Protein AF-A0A5B7TT53-F1 (afdb_monomer_lite)

Foldseek 3Di:
DDDPDPPQPPPPPFPPPPDDPDPDQWDWDADPPPRDIWTDGPVQQVVCLVVLEHPAADPVNVVVVCVVQVCDPVQAHPVGAHWHWYWTADPVQRWIKIWIKHWDPPDVPDIDITGRDIDIDPPDDRDDD

Radius of gyration: 15.08 Å; chains: 1; bounding box: 36×29×44 Å

Sequence (129 aa):
MDNEIIKPSYIKNPDYITGKKDEAEAYNFTCLTFEETLQLNYKRQIENSWTGKGPNLSEEEYLQLRQHYHIGVANKSKEGGFPVFDKIICKTCNAEYFTYIGIDEPLNSMYQIQVQGIMRNASKNVDKL

Structure (mmCIF, N/CA/C/O backbone):
data_AF-A0A5B7TT53-F1
#
_entry.id   AF-A0A5B7TT53-F1
#
loop_
_atom_site.group_PDB
_atom_site.id
_atom_site.type_symbol
_atom_site.label_atom_id
_atom_site.label_alt_id
_atom_site.label_comp_id
_atom_site.label_asym_id
_atom_site.label_entity_id
_atom_site.label_seq_id
_atom_site.pdbx_PDB_ins_code
_atom_site.Cartn_x
_atom_site.Cartn_y
_atom_site.Cartn_z
_atom_site.occupancy
_atom_site.B_iso_or_equiv
_atom_site.auth_seq_id
_atom_site.auth_comp_id
_atom_site.auth_asym_id
_atom_site.auth_atom_id
_atom_site.pdbx_PDB_model_num
ATOM 1 N N . MET A 1 1 ? -6.375 -20.137 21.960 1.00 34.47 1 MET A N 1
ATOM 2 C CA . MET A 1 1 ? -7.454 -19.727 21.042 1.00 34.47 1 MET A CA 1
ATOM 3 C C . MET A 1 1 ? -6.768 -19.250 19.790 1.00 34.47 1 MET A C 1
ATOM 5 O O . MET A 1 1 ? -5.895 -18.396 19.881 1.00 34.47 1 MET A O 1
ATOM 9 N N . ASP A 1 2 ? -7.029 -19.957 18.703 1.00 37.19 2 ASP A N 1
ATOM 10 C CA . ASP A 1 2 ? -6.143 -20.058 17.553 1.00 37.19 2 ASP A CA 1
ATOM 11 C C . ASP A 1 2 ? -6.054 -18.754 16.756 1.00 37.19 2 ASP A C 1
ATOM 13 O O . ASP A 1 2 ? -7.053 -18.190 16.317 1.00 37.19 2 ASP A O 1
ATOM 17 N N . ASN A 1 3 ? -4.817 -18.279 16.599 1.00 38.09 3 ASN A N 1
ATOM 18 C CA . ASN A 1 3 ? -4.448 -17.167 15.736 1.00 38.09 3 ASN A CA 1
ATOM 19 C C . ASN A 1 3 ? -4.628 -17.599 14.282 1.00 38.09 3 ASN A C 1
ATOM 21 O O . ASN A 1 3 ? -3.732 -18.224 13.706 1.00 38.09 3 ASN A O 1
ATOM 25 N N . GLU A 1 4 ? -5.756 -17.260 13.669 1.00 31.53 4 GLU A N 1
ATOM 26 C CA . GLU A 1 4 ? -5.899 -17.445 12.232 1.00 31.53 4 GLU A CA 1
ATOM 27 C C . GLU A 1 4 ? -5.160 -16.313 11.510 1.00 31.53 4 GLU A C 1
ATOM 29 O O . GLU A 1 4 ? -5.690 -15.255 11.174 1.00 31.53 4 GLU A O 1
ATOM 34 N N . ILE A 1 5 ? -3.856 -16.526 11.333 1.00 37.12 5 ILE A N 1
ATOM 35 C CA . ILE A 1 5 ? -3.047 -15.775 10.382 1.00 37.12 5 ILE A CA 1
ATOM 36 C C . ILE A 1 5 ? -3.654 -16.069 9.013 1.00 37.12 5 ILE A C 1
ATOM 38 O O . ILE A 1 5 ? -3.532 -17.195 8.524 1.00 37.12 5 ILE A O 1
ATOM 42 N N . ILE A 1 6 ? -4.282 -15.072 8.382 1.00 39.94 6 ILE A N 1
ATOM 43 C CA . ILE A 1 6 ? -4.580 -15.146 6.950 1.00 39.94 6 ILE A CA 1
ATOM 44 C C . ILE A 1 6 ? -3.220 -15.183 6.258 1.00 39.94 6 ILE A C 1
ATOM 46 O O . ILE A 1 6 ? -2.569 -14.158 6.054 1.00 39.94 6 ILE A O 1
ATOM 50 N N . LYS A 1 7 ? -2.733 -16.400 6.001 1.00 34.78 7 LYS A N 1
ATOM 51 C CA . LYS A 1 7 ? -1.471 -16.614 5.307 1.00 34.78 7 LYS A CA 1
ATOM 52 C C . LYS A 1 7 ? -1.589 -15.951 3.936 1.00 34.78 7 LYS A C 1
ATOM 54 O O . LYS A 1 7 ? -2.638 -16.093 3.302 1.00 34.78 7 LYS A O 1
ATOM 59 N N . PRO A 1 8 ? -0.539 -15.263 3.459 1.00 38.50 8 PRO A N 1
ATOM 60 C CA . PRO A 1 8 ? -0.500 -14.827 2.076 1.00 38.50 8 PRO A CA 1
ATOM 61 C C . PRO A 1 8 ? -0.759 -16.050 1.200 1.00 38.50 8 PRO A C 1
ATOM 63 O O . PRO A 1 8 ? -0.044 -17.054 1.260 1.00 38.50 8 PRO A O 1
ATOM 66 N N . SER A 1 9 ? -1.849 -15.992 0.445 1.00 36.06 9 SER A N 1
ATOM 67 C CA . SER A 1 9 ? -2.141 -16.997 -0.556 1.00 36.06 9 SER A CA 1
ATOM 68 C C . SER A 1 9 ? -1.120 -16.808 -1.671 1.00 36.06 9 SER A C 1
ATOM 70 O O . SER A 1 9 ? -1.338 -16.021 -2.584 1.00 36.06 9 SER A O 1
ATOM 72 N N . TYR A 1 10 ? -0.012 -17.551 -1.613 1.00 40.16 10 TYR A N 1
ATOM 73 C CA . TYR A 1 10 ? 0.943 -17.688 -2.725 1.00 40.16 10 TYR A CA 1
ATOM 74 C C . TYR A 1 10 ? 0.319 -18.383 -3.954 1.00 40.16 10 TYR A C 1
ATOM 76 O O . TYR A 1 10 ? 0.994 -18.630 -4.946 1.00 40.16 10 TYR A O 1
ATOM 84 N N . ILE A 1 11 ? -0.971 -18.728 -3.862 1.00 40.66 11 ILE A N 1
ATOM 85 C CA . ILE A 1 11 ? -1.823 -19.284 -4.912 1.00 40.66 11 ILE A CA 1
ATOM 86 C C . ILE A 1 11 ? -3.061 -18.390 -5.076 1.00 40.66 11 ILE A C 1
ATOM 88 O O . ILE A 1 11 ? -4.163 -18.858 -5.348 1.00 40.66 11 ILE A O 1
ATOM 92 N N . LYS A 1 12 ? -2.945 -17.079 -4.842 1.00 36.69 12 LYS A N 1
ATOM 93 C CA . LYS A 1 12 ? -3.872 -16.175 -5.511 1.00 36.69 12 LYS A CA 1
ATOM 94 C C . LYS A 1 12 ? -3.268 -16.008 -6.895 1.00 36.69 12 LYS A C 1
ATOM 96 O O . LYS A 1 12 ? -2.133 -15.549 -7.003 1.00 36.69 12 LYS A O 1
ATOM 101 N N . ASN A 1 13 ? -3.987 -16.423 -7.940 1.00 33.22 13 ASN A N 1
ATOM 102 C CA . ASN A 1 13 ? -3.695 -15.868 -9.259 1.00 33.22 13 ASN A CA 1
ATOM 103 C C . ASN A 1 13 ? -3.574 -14.357 -9.053 1.00 33.22 13 ASN A C 1
ATOM 105 O O . ASN A 1 13 ? -4.405 -13.822 -8.304 1.00 33.22 13 ASN A O 1
ATOM 109 N N . PRO A 1 14 ? -2.553 -13.694 -9.622 1.00 36.97 14 PRO A N 1
ATOM 110 C CA . PRO A 1 14 ? -2.469 -12.252 -9.526 1.00 36.97 14 PRO A CA 1
ATOM 111 C C . PRO A 1 14 ? -3.856 -11.728 -9.867 1.00 36.97 14 PRO A C 1
ATOM 113 O O . PRO A 1 14 ? -4.436 -12.154 -10.874 1.00 36.97 14 PRO A O 1
ATOM 116 N N . ASP A 1 15 ? -4.422 -10.876 -9.014 1.00 32.34 15 ASP A N 1
ATOM 117 C CA . ASP A 1 15 ? -5.525 -10.044 -9.465 1.00 32.34 15 ASP A CA 1
ATOM 118 C C . ASP A 1 15 ? -4.876 -9.132 -10.511 1.00 32.34 15 ASP A C 1
ATOM 120 O O . ASP A 1 15 ? -4.395 -8.041 -10.208 1.00 32.34 15 ASP A O 1
ATOM 124 N N . TYR A 1 16 ? -4.733 -9.651 -11.735 1.00 34.41 16 TYR A N 1
ATOM 125 C CA . TYR A 1 16 ? -4.332 -8.908 -12.906 1.00 34.41 16 TYR A CA 1
ATOM 126 C C . TYR A 1 16 ? -5.473 -7.936 -13.146 1.00 34.41 16 TYR A C 1
ATOM 128 O O . TYR A 1 16 ? -6.357 -8.168 -13.965 1.00 34.41 16 TYR A O 1
ATOM 136 N N . ILE A 1 17 ? -5.464 -6.823 -12.425 1.00 39.03 17 ILE A N 1
ATOM 137 C CA . ILE A 1 17 ? -6.142 -5.635 -12.895 1.00 39.03 17 ILE A CA 1
ATOM 138 C C . ILE A 1 17 ? -5.223 -5.070 -13.979 1.00 39.03 17 ILE A C 1
ATOM 140 O O . ILE A 1 17 ? -4.503 -4.096 -13.784 1.00 39.03 17 ILE A O 1
ATOM 144 N N . THR A 1 18 ? -5.226 -5.707 -15.152 1.00 37.38 18 THR A N 1
ATOM 145 C CA . THR A 1 18 ? -4.846 -5.054 -16.406 1.00 37.38 18 THR A CA 1
ATOM 146 C C . THR A 1 18 ? -5.995 -4.132 -16.800 1.00 37.38 18 THR A C 1
ATOM 148 O O . THR A 1 18 ? -6.732 -4.359 -17.754 1.00 37.38 18 THR A O 1
ATOM 151 N N . GLY A 1 19 ? -6.186 -3.083 -16.005 1.00 37.34 19 GLY A N 1
ATOM 152 C CA . GLY A 1 19 ? -7.069 -1.987 -16.351 1.00 37.34 19 GLY A CA 1
ATOM 153 C C . GLY A 1 19 ? -6.337 -1.027 -17.278 1.00 37.34 19 GLY A C 1
ATOM 154 O O . GLY A 1 19 ? -5.210 -0.616 -16.996 1.00 37.34 19 GLY A O 1
ATOM 155 N N . LYS A 1 20 ? -6.995 -0.602 -18.359 1.00 40.94 20 LYS A N 1
ATOM 156 C CA . LYS A 1 20 ? -6.748 0.757 -18.851 1.00 40.94 20 LYS A CA 1
ATOM 157 C C . LYS A 1 20 ? -7.044 1.712 -17.692 1.00 40.94 20 LYS A C 1
ATOM 159 O O . LYS A 1 20 ? -7.978 1.485 -16.929 1.00 40.94 20 LYS A O 1
ATOM 164 N N . LYS A 1 21 ? -6.223 2.744 -17.558 1.00 45.34 21 LYS A N 1
ATOM 165 C CA . LYS A 1 21 ? -6.151 3.691 -16.437 1.00 45.34 21 LYS A CA 1
ATOM 166 C C . LYS A 1 21 ? -7.421 4.506 -16.128 1.00 45.34 21 LYS A C 1
ATOM 168 O O . LYS A 1 21 ? -7.313 5.453 -15.362 1.00 45.34 21 LYS A O 1
ATOM 173 N N . ASP A 1 22 ? -8.593 4.195 -16.668 1.00 50.72 22 ASP A N 1
ATOM 174 C CA . ASP A 1 22 ? -9.623 5.231 -16.784 1.00 50.72 22 ASP A CA 1
ATOM 175 C C . ASP A 1 22 ? -10.682 5.253 -15.667 1.00 50.72 22 ASP A C 1
ATOM 177 O O . ASP A 1 22 ? -11.414 6.233 -15.597 1.00 50.72 22 ASP A O 1
ATOM 181 N N . GLU A 1 23 ? -10.768 4.267 -14.756 1.00 56.16 23 GLU A N 1
ATOM 182 C CA . GLU A 1 23 ? -11.897 4.241 -13.791 1.00 56.16 23 GLU A CA 1
ATOM 183 C C . GLU A 1 23 ? -11.552 4.016 -12.304 1.00 56.16 23 GLU A C 1
ATOM 185 O O . GLU A 1 23 ? -12.306 4.466 -11.443 1.00 56.16 23 GLU A O 1
ATOM 190 N N . ALA A 1 24 ? -10.432 3.370 -11.950 1.00 67.25 24 ALA A N 1
ATOM 191 C CA . ALA A 1 24 ? -10.116 3.050 -10.549 1.00 67.25 24 ALA A CA 1
ATOM 192 C C . ALA A 1 24 ? -8.895 3.825 -10.024 1.00 67.25 24 ALA A C 1
ATOM 194 O O . ALA A 1 24 ? -7.760 3.549 -10.405 1.00 67.25 24 ALA A O 1
ATOM 195 N N . GLU A 1 25 ? -9.122 4.759 -9.095 1.00 82.94 25 GLU A N 1
ATOM 196 C CA . GLU A 1 25 ? -8.067 5.578 -8.465 1.00 82.94 25 GLU A CA 1
ATOM 197 C C . GLU A 1 25 ? -7.480 4.958 -7.181 1.00 82.94 25 GLU A C 1
ATOM 199 O O . GLU A 1 25 ? -6.464 5.426 -6.652 1.00 82.94 25 GLU A O 1
ATOM 204 N N . ALA A 1 26 ? -8.121 3.912 -6.655 1.00 88.62 26 ALA A N 1
ATOM 205 C CA . ALA A 1 26 ? -7.746 3.280 -5.400 1.00 88.62 26 ALA A CA 1
ATOM 206 C C . ALA A 1 26 ? -8.124 1.795 -5.347 1.00 88.62 26 ALA A C 1
ATOM 208 O O . ALA A 1 26 ? -9.052 1.343 -6.018 1.00 88.62 26 ALA A O 1
ATOM 209 N N . TYR A 1 27 ? -7.430 1.062 -4.479 1.00 88.62 27 TYR A N 1
ATOM 210 C CA . TYR A 1 27 ? -7.845 -0.255 -4.012 1.00 88.62 27 TYR A CA 1
ATOM 211 C C . TYR A 1 27 ? -8.633 -0.106 -2.709 1.00 88.62 27 TYR A C 1
ATOM 213 O O . TYR A 1 27 ? -8.144 0.501 -1.754 1.00 88.62 27 TYR A O 1
ATOM 221 N N . ASN A 1 28 ? -9.838 -0.671 -2.663 1.00 90.75 28 ASN A N 1
ATOM 222 C CA . ASN A 1 28 ? -10.699 -0.638 -1.486 1.00 90.75 28 ASN A CA 1
ATOM 223 C C . ASN A 1 28 ? -10.621 -1.974 -0.739 1.00 90.75 28 ASN A C 1
ATOM 225 O O . ASN A 1 28 ? -10.687 -3.036 -1.355 1.00 90.75 28 ASN A O 1
ATOM 229 N N . PHE A 1 29 ? -10.527 -1.930 0.587 1.00 89.06 29 PHE A N 1
ATOM 230 C CA . PHE A 1 29 ? -10.603 -3.115 1.439 1.00 89.06 29 PHE A CA 1
ATOM 231 C C . PHE A 1 29 ? -11.348 -2.810 2.731 1.00 89.06 29 PHE A C 1
ATOM 233 O O . PHE A 1 29 ? -11.368 -1.678 3.203 1.00 89.06 29 PHE A O 1
ATOM 240 N N . THR A 1 30 ? -11.961 -3.828 3.315 1.00 90.50 30 THR A N 1
ATOM 241 C CA . THR A 1 30 ? -12.812 -3.657 4.491 1.00 90.50 30 THR A CA 1
ATOM 242 C C . THR A 1 30 ? -12.002 -3.751 5.779 1.00 90.50 30 THR A C 1
ATOM 244 O O . THR A 1 30 ? -11.202 -4.670 5.975 1.00 90.50 30 THR A O 1
ATOM 247 N N . CYS A 1 31 ? -12.233 -2.814 6.694 1.00 89.31 31 CYS A N 1
ATOM 248 C CA . CYS A 1 31 ? -11.764 -2.911 8.063 1.00 89.31 31 CYS A CA 1
ATOM 249 C C . CYS A 1 31 ? -12.421 -4.115 8.748 1.00 89.31 31 CYS A C 1
ATOM 251 O O . CYS A 1 31 ? -13.635 -4.174 8.908 1.00 89.31 31 CYS A O 1
ATOM 253 N N . LEU A 1 32 ? -11.598 -5.042 9.231 1.00 87.75 32 LEU A N 1
ATOM 254 C CA . LEU A 1 32 ? -12.045 -6.264 9.907 1.00 87.75 32 LEU A CA 1
ATOM 255 C C . LEU A 1 32 ? -12.780 -6.032 11.243 1.00 87.75 32 LEU A C 1
ATOM 257 O O . LEU A 1 32 ? -13.326 -6.980 11.793 1.00 87.75 32 LEU A O 1
ATOM 261 N N . THR A 1 33 ? -12.752 -4.818 11.804 1.00 85.06 33 THR A N 1
ATOM 262 C CA . THR A 1 33 ? -13.366 -4.525 13.114 1.00 85.06 33 THR A CA 1
ATOM 263 C C . THR A 1 33 ? -14.742 -3.867 12.990 1.00 85.06 33 THR A C 1
ATOM 265 O O . THR A 1 33 ? -15.639 -4.215 13.746 1.00 85.06 33 THR A O 1
ATOM 268 N N . PHE A 1 34 ? -14.896 -2.896 12.083 1.00 83.00 34 PHE A N 1
ATOM 269 C CA . PHE A 1 34 ? -16.097 -2.046 11.974 1.00 83.00 34 PHE A CA 1
ATOM 270 C C . PHE A 1 34 ? -16.701 -2.019 10.566 1.00 83.00 34 PHE A C 1
ATOM 272 O O . PHE A 1 34 ? -17.573 -1.203 10.292 1.00 83.00 34 PHE A O 1
ATOM 279 N N . GLU A 1 35 ? -16.206 -2.865 9.662 1.00 86.31 35 GLU A N 1
ATOM 280 C CA . GLU A 1 35 ? -16.673 -2.968 8.275 1.00 86.31 35 GLU A CA 1
ATOM 281 C C . GLU A 1 35 ? -16.552 -1.665 7.450 1.00 86.31 35 GLU A C 1
ATOM 283 O O . GLU A 1 35 ? -17.028 -1.586 6.319 1.00 86.31 35 GLU A O 1
ATOM 288 N N . GLU A 1 36 ? -15.841 -0.652 7.965 1.00 89.88 36 GLU A N 1
ATOM 289 C CA . GLU A 1 36 ? -15.499 0.570 7.229 1.00 89.88 36 GLU A CA 1
ATOM 290 C C . GLU A 1 36 ? -14.671 0.220 5.983 1.00 89.88 36 GLU A C 1
ATOM 292 O O . GLU A 1 36 ? -13.722 -0.564 6.052 1.00 89.88 36 GLU A O 1
ATOM 297 N N . THR A 1 37 ? -14.993 0.827 4.840 1.00 92.25 37 THR A N 1
ATOM 298 C CA . THR A 1 37 ? -14.169 0.702 3.632 1.00 92.25 37 THR A CA 1
ATOM 299 C C . THR A 1 37 ? -12.944 1.608 3.735 1.00 92.25 37 THR A C 1
ATOM 301 O O . THR A 1 37 ? -13.058 2.830 3.802 1.00 92.25 37 THR A O 1
ATOM 304 N N . LEU A 1 38 ? -11.762 1.003 3.716 1.00 91.94 38 LEU A N 1
ATOM 305 C CA . LEU A 1 38 ? -10.463 1.663 3.693 1.00 91.94 38 LEU A CA 1
ATOM 306 C C . LEU A 1 38 ? -9.926 1.721 2.263 1.00 91.94 38 LEU A C 1
ATOM 308 O O . LEU A 1 38 ? -10.177 0.822 1.461 1.00 91.94 38 LEU A O 1
ATOM 312 N N . GLN A 1 39 ? -9.165 2.773 1.955 1.00 91.75 39 GLN A N 1
ATOM 313 C CA . GLN A 1 39 ? -8.680 3.038 0.600 1.00 91.75 39 GLN A CA 1
ATOM 314 C C . GLN A 1 39 ? -7.158 3.138 0.537 1.00 91.75 39 GLN A C 1
ATOM 316 O O . GLN A 1 39 ? -6.535 3.885 1.293 1.00 91.75 39 GLN A O 1
ATOM 321 N N . LEU A 1 40 ? -6.573 2.445 -0.435 1.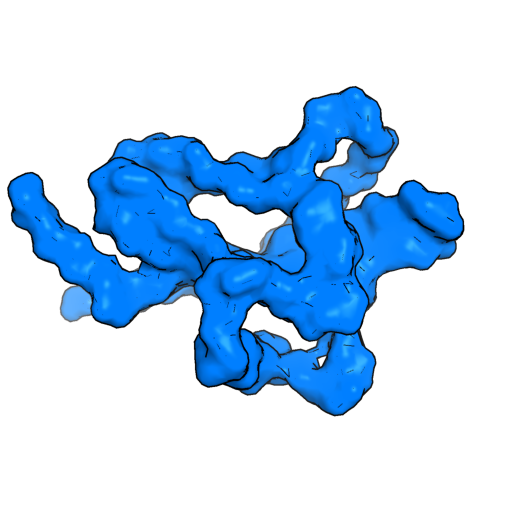00 89.69 40 LEU A N 1
ATOM 322 C CA . LEU A 1 40 ? -5.182 2.572 -0.850 1.00 89.69 40 LEU A CA 1
ATOM 323 C C . LEU A 1 40 ? -5.150 3.322 -2.187 1.00 89.69 40 LEU A C 1
ATOM 325 O O . LEU A 1 40 ? -5.483 2.769 -3.230 1.00 89.69 40 LEU A O 1
ATOM 329 N N . ASN A 1 41 ? -4.784 4.604 -2.147 1.00 90.69 41 ASN A N 1
ATOM 330 C CA . ASN A 1 41 ? -4.771 5.478 -3.323 1.00 90.69 41 ASN A CA 1
ATOM 331 C C . ASN A 1 41 ? -3.560 5.195 -4.226 1.00 90.69 41 ASN A C 1
ATOM 333 O O . ASN A 1 41 ? -2.420 5.379 -3.802 1.00 90.69 41 ASN A O 1
ATOM 337 N N . TYR A 1 42 ? -3.801 4.812 -5.479 1.00 87.75 42 TYR A N 1
ATOM 338 C CA . TYR A 1 42 ? -2.751 4.391 -6.408 1.00 87.75 42 TYR A CA 1
ATOM 339 C C . TYR A 1 42 ? -1.753 5.496 -6.750 1.00 87.75 42 TYR A C 1
ATOM 341 O O . TYR A 1 42 ? -0.555 5.234 -6.829 1.00 87.75 42 TYR A O 1
ATOM 349 N N . LYS A 1 43 ? -2.215 6.740 -6.904 1.00 87.12 43 LYS A N 1
ATOM 350 C CA . LYS A 1 43 ? -1.340 7.875 -7.217 1.00 87.12 43 LYS A CA 1
ATOM 351 C C . LYS A 1 43 ? -0.330 8.123 -6.098 1.00 87.12 43 LYS A C 1
ATOM 353 O O . LYS A 1 43 ? 0.865 8.179 -6.367 1.00 87.12 43 LYS A O 1
ATOM 358 N N . ARG A 1 44 ? -0.795 8.171 -4.845 1.00 89.50 44 ARG A N 1
ATOM 359 C CA . ARG A 1 44 ? 0.073 8.298 -3.660 1.00 89.50 44 ARG A CA 1
ATOM 360 C C . ARG A 1 44 ? 1.109 7.178 -3.610 1.00 89.50 44 ARG A C 1
ATOM 362 O O . ARG A 1 44 ? 2.259 7.407 -3.260 1.00 89.50 44 ARG A O 1
ATOM 369 N N . GLN A 1 45 ? 0.704 5.962 -3.948 1.00 89.88 45 GLN A N 1
ATOM 370 C CA . GLN A 1 45 ? 1.605 4.820 -3.960 1.00 89.88 45 GLN A CA 1
ATOM 371 C C . GLN A 1 45 ? 2.682 4.918 -5.049 1.00 89.88 45 GLN A C 1
ATOM 373 O O . GLN A 1 45 ? 3.850 4.673 -4.761 1.00 89.88 45 GLN A O 1
ATOM 378 N N . ILE A 1 46 ? 2.317 5.344 -6.263 1.00 88.31 46 ILE A N 1
ATOM 379 C CA . ILE A 1 46 ? 3.273 5.629 -7.346 1.00 88.31 46 ILE A CA 1
ATOM 380 C C . ILE A 1 46 ? 4.261 6.718 -6.914 1.00 88.31 46 ILE A C 1
ATOM 382 O O . ILE A 1 46 ? 5.466 6.560 -7.093 1.00 88.31 46 ILE A O 1
ATOM 386 N N . GLU A 1 47 ? 3.782 7.797 -6.297 1.00 88.81 47 GLU A N 1
ATOM 387 C CA . GLU A 1 47 ? 4.633 8.885 -5.795 1.00 88.81 47 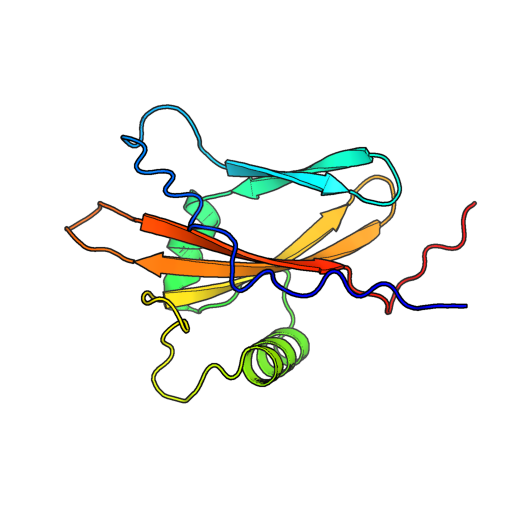GLU A CA 1
ATOM 388 C C . GLU A 1 47 ? 5.606 8.401 -4.704 1.00 88.81 47 GLU A C 1
ATOM 390 O O . GLU A 1 47 ? 6.769 8.800 -4.690 1.00 88.81 47 GLU A O 1
ATOM 395 N N . ASN A 1 48 ? 5.170 7.476 -3.844 1.00 90.25 48 ASN A N 1
ATOM 396 C CA . ASN A 1 48 ? 6.003 6.872 -2.800 1.00 90.25 48 ASN A CA 1
ATOM 397 C C . ASN A 1 48 ? 6.926 5.751 -3.315 1.00 90.25 48 ASN A C 1
ATOM 399 O O . ASN A 1 48 ? 7.739 5.237 -2.545 1.00 90.25 48 ASN A O 1
ATOM 403 N N . SER A 1 49 ? 6.846 5.367 -4.594 1.00 87.50 49 SER A N 1
ATOM 404 C CA . SER A 1 49 ? 7.680 4.296 -5.165 1.00 87.50 49 SER A CA 1
ATOM 405 C C . SER A 1 49 ? 9.176 4.597 -5.100 1.00 87.50 49 SER A C 1
ATOM 407 O O . SER A 1 49 ? 9.983 3.695 -4.886 1.00 87.50 49 SER A O 1
ATOM 409 N N . TRP A 1 50 ? 9.536 5.879 -5.171 1.00 83.81 50 TRP A N 1
ATOM 410 C CA . TRP A 1 50 ? 10.911 6.361 -5.071 1.00 83.81 50 TRP A CA 1
ATOM 411 C C . TRP A 1 50 ? 11.544 6.130 -3.698 1.00 83.81 50 TRP A C 1
ATOM 413 O O . TRP A 1 50 ? 12.747 5.894 -3.603 1.00 83.81 50 TRP A O 1
ATOM 423 N N . THR A 1 51 ? 10.751 6.212 -2.629 1.00 88.56 51 THR A N 1
ATOM 424 C CA . THR A 1 51 ? 11.222 6.034 -1.245 1.00 88.56 51 THR A CA 1
ATOM 425 C C . THR A 1 51 ? 10.925 4.635 -0.710 1.00 88.56 51 THR A C 1
ATOM 427 O O . THR A 1 51 ? 11.531 4.207 0.273 1.00 88.56 51 THR A O 1
ATOM 430 N N . GLY A 1 52 ? 9.974 3.932 -1.331 1.00 90.06 52 GLY A N 1
ATOM 431 C CA . GLY A 1 52 ? 9.420 2.668 -0.856 1.00 90.06 52 GLY A CA 1
ATOM 432 C C . GLY A 1 52 ? 8.553 2.807 0.399 1.00 90.06 52 GLY A C 1
ATOM 433 O O . GLY A 1 52 ? 8.136 1.797 0.966 1.00 90.06 52 GLY A O 1
ATOM 434 N N . LYS A 1 53 ? 8.281 4.036 0.860 1.00 93.62 53 LYS A N 1
ATOM 435 C CA . LYS A 1 53 ? 7.680 4.304 2.171 1.00 93.62 53 LYS A CA 1
ATOM 436 C C . LYS A 1 53 ? 6.625 5.404 2.106 1.00 93.62 53 LYS A C 1
ATOM 438 O O . LYS A 1 53 ? 6.916 6.531 1.709 1.00 93.62 53 LYS A O 1
ATOM 443 N N . GLY A 1 54 ? 5.422 5.092 2.577 1.00 92.81 54 GLY A N 1
ATOM 444 C CA . GLY A 1 54 ? 4.343 6.049 2.776 1.00 92.81 54 GLY A CA 1
ATOM 445 C C . GLY A 1 54 ? 4.538 6.942 4.010 1.00 92.81 54 GLY A C 1
ATOM 446 O O . GLY A 1 54 ? 5.222 6.564 4.961 1.00 92.81 54 GLY A O 1
ATOM 447 N N . PRO A 1 55 ? 3.907 8.128 4.041 1.00 89.75 55 PRO A N 1
ATOM 448 C CA . PRO A 1 55 ? 4.160 9.162 5.052 1.00 89.75 55 PRO A CA 1
ATOM 449 C C . PRO A 1 55 ? 3.746 8.775 6.476 1.00 89.75 55 PRO A C 1
ATOM 451 O O . PRO A 1 55 ? 4.245 9.349 7.438 1.00 89.75 55 PRO A O 1
ATOM 454 N N . ASN A 1 56 ? 2.834 7.812 6.626 1.00 89.62 56 ASN A N 1
ATOM 455 C CA . ASN A 1 56 ? 2.347 7.380 7.936 1.00 89.62 56 ASN A CA 1
ATOM 456 C C . ASN A 1 56 ? 3.231 6.300 8.573 1.00 89.62 56 ASN A C 1
ATOM 458 O O . ASN A 1 56 ? 2.980 5.910 9.713 1.00 89.62 56 ASN A O 1
ATOM 462 N N . LEU A 1 57 ? 4.215 5.777 7.840 1.00 92.56 57 LEU A N 1
ATOM 463 C CA . LEU A 1 57 ? 5.061 4.684 8.294 1.00 92.56 57 LEU A CA 1
ATOM 464 C C . LEU A 1 57 ? 6.315 5.239 8.978 1.00 92.56 57 LEU A C 1
ATOM 466 O O . LEU A 1 57 ? 7.056 6.038 8.394 1.00 92.56 57 LEU A O 1
ATOM 470 N N . SER A 1 58 ? 6.567 4.812 10.216 1.00 92.31 58 SER A N 1
ATOM 471 C CA . SER A 1 58 ? 7.816 5.141 10.900 1.00 92.31 58 SER A CA 1
ATOM 472 C C . SER A 1 58 ? 8.995 4.426 10.229 1.00 92.31 58 SER A C 1
ATOM 474 O O . SER A 1 58 ? 8.822 3.454 9.492 1.00 92.31 58 SER A O 1
ATOM 476 N N . GLU A 1 59 ? 10.218 4.910 10.459 1.00 91.38 59 GLU A N 1
ATOM 477 C CA . GLU A 1 59 ? 11.411 4.235 9.927 1.00 91.38 59 GLU A CA 1
ATOM 478 C C . GLU A 1 59 ? 11.580 2.831 10.520 1.00 91.38 59 GLU A C 1
ATOM 480 O O . GLU A 1 59 ? 11.928 1.892 9.813 1.00 91.38 59 GLU A O 1
ATOM 485 N N . GLU A 1 60 ? 11.261 2.666 11.802 1.00 91.31 60 GLU A N 1
ATOM 486 C CA . GLU A 1 60 ? 11.313 1.367 12.468 1.00 91.31 60 GLU A CA 1
ATOM 487 C C . GLU A 1 60 ? 10.303 0.378 11.865 1.00 91.31 60 GLU A C 1
ATOM 489 O O . GLU A 1 60 ? 10.680 -0.736 11.503 1.00 91.31 60 GLU A O 1
ATOM 494 N N . GLU A 1 61 ? 9.043 0.794 11.684 1.00 91.94 61 GLU A N 1
ATOM 495 C CA . GLU A 1 61 ? 8.001 -0.030 11.053 1.00 91.94 61 GLU A CA 1
ATOM 496 C C . GLU A 1 61 ? 8.400 -0.418 9.622 1.00 91.94 61 GLU A C 1
ATOM 498 O O . GLU A 1 61 ? 8.233 -1.565 9.206 1.00 91.94 61 GLU A O 1
ATOM 503 N N . TYR A 1 62 ? 8.973 0.524 8.869 1.00 92.12 62 TYR A N 1
ATOM 504 C CA . TYR A 1 62 ? 9.466 0.282 7.517 1.00 92.12 62 TYR A CA 1
ATOM 505 C C . TYR A 1 62 ? 10.571 -0.780 7.482 1.00 92.12 62 TYR A C 1
ATOM 507 O O . TYR A 1 62 ? 10.493 -1.725 6.692 1.00 92.12 62 TYR A O 1
ATOM 515 N N . LEU A 1 63 ? 11.574 -0.676 8.358 1.00 90.25 63 LEU A N 1
ATOM 516 C CA . LEU A 1 63 ? 12.660 -1.655 8.448 1.00 90.25 63 LEU A CA 1
ATOM 517 C C . LEU A 1 63 ? 12.146 -3.044 8.854 1.00 90.25 63 LEU A C 1
ATOM 519 O O . LEU A 1 63 ? 12.548 -4.044 8.253 1.00 90.25 63 LEU A O 1
ATOM 523 N N . GLN A 1 64 ? 11.211 -3.112 9.806 1.00 89.69 64 GLN A N 1
ATOM 524 C CA . GLN A 1 64 ? 10.568 -4.364 10.218 1.00 89.69 64 GLN A CA 1
ATOM 525 C C . GLN A 1 64 ? 9.799 -5.018 9.061 1.00 89.69 64 GLN A C 1
ATOM 527 O O . GLN A 1 64 ? 9.936 -6.221 8.827 1.00 89.69 64 GLN A O 1
ATOM 532 N N . LEU A 1 65 ? 9.030 -4.241 8.291 1.00 89.62 65 LEU A N 1
ATOM 533 C CA . LEU A 1 65 ? 8.289 -4.744 7.130 1.00 89.62 65 LEU A CA 1
ATOM 534 C C . LEU A 1 65 ? 9.226 -5.222 6.020 1.00 89.62 65 LEU A C 1
ATOM 536 O O . LEU A 1 65 ? 9.018 -6.299 5.460 1.00 89.62 65 LEU A O 1
ATOM 540 N N . ARG A 1 66 ? 10.302 -4.481 5.738 1.00 88.38 66 ARG A N 1
ATOM 541 C CA . ARG A 1 66 ? 11.329 -4.916 4.784 1.00 88.38 66 ARG A CA 1
ATOM 542 C C . ARG A 1 66 ? 11.940 -6.255 5.174 1.00 88.38 66 ARG A C 1
ATOM 544 O O . ARG A 1 66 ? 12.099 -7.118 4.311 1.00 88.38 66 ARG A O 1
ATOM 551 N N . GLN A 1 67 ? 12.256 -6.437 6.454 1.00 87.38 67 GLN A N 1
ATOM 552 C CA . GLN A 1 67 ? 12.769 -7.703 6.965 1.00 87.38 67 GLN A CA 1
ATOM 553 C C . GLN A 1 67 ? 11.720 -8.817 6.843 1.00 87.38 67 GLN A C 1
ATOM 555 O O . GLN A 1 67 ? 12.033 -9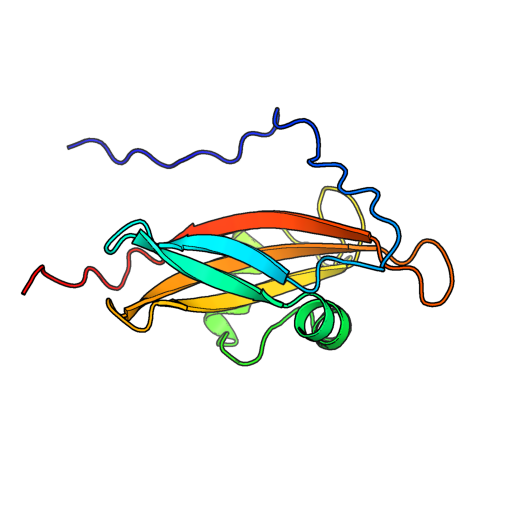.886 6.323 1.00 87.38 67 GLN A O 1
ATOM 560 N N . HIS A 1 68 ? 10.471 -8.555 7.241 1.00 86.75 68 HIS A N 1
ATOM 561 C CA . HIS A 1 68 ? 9.363 -9.512 7.164 1.00 86.75 68 HIS A CA 1
ATOM 562 C C . HIS A 1 68 ? 9.141 -10.034 5.735 1.00 86.75 68 HIS A C 1
ATOM 564 O O . HIS A 1 68 ? 9.082 -11.242 5.494 1.00 86.75 68 HIS A O 1
ATOM 570 N N . TYR A 1 69 ? 9.094 -9.130 4.757 1.00 83.75 69 TYR A N 1
ATOM 571 C CA . TYR A 1 69 ? 8.909 -9.484 3.348 1.00 83.75 69 TYR A CA 1
ATOM 572 C C . TYR A 1 69 ? 10.203 -9.913 2.643 1.00 83.75 69 TYR A C 1
ATOM 574 O O . TYR A 1 69 ? 10.161 -10.287 1.470 1.00 83.75 69 TYR A O 1
ATOM 582 N N . HIS A 1 70 ? 11.330 -9.954 3.362 1.00 83.31 70 HIS A N 1
ATOM 583 C CA . HIS A 1 70 ? 12.649 -10.315 2.840 1.00 83.31 70 HIS A CA 1
ATOM 584 C C . HIS A 1 70 ? 13.075 -9.435 1.648 1.00 83.31 70 HIS A C 1
ATOM 586 O O . HIS A 1 70 ? 13.659 -9.916 0.675 1.00 83.31 70 HIS A O 1
ATOM 592 N N . ILE A 1 71 ? 12.778 -8.132 1.714 1.00 81.12 71 ILE A N 1
ATOM 593 C CA . ILE A 1 71 ? 13.160 -7.155 0.689 1.00 81.12 71 ILE A CA 1
ATOM 594 C C . ILE A 1 71 ? 14.642 -6.815 0.846 1.00 81.12 71 ILE A C 1
ATOM 596 O O . ILE A 1 71 ? 15.030 -5.939 1.627 1.00 81.12 71 ILE A O 1
ATOM 600 N N . GLY A 1 72 ? 15.472 -7.538 0.093 1.00 67.75 72 GLY A N 1
ATOM 601 C CA . GLY A 1 72 ? 16.925 -7.386 0.087 1.00 67.75 72 GLY A CA 1
ATOM 602 C C . GLY A 1 72 ? 17.425 -6.056 -0.491 1.00 67.75 72 GLY A C 1
ATOM 603 O O . GLY A 1 72 ? 16.657 -5.169 -0.863 1.00 67.75 72 GLY A O 1
ATOM 604 N N . VAL A 1 73 ? 18.751 -5.939 -0.598 1.00 59.19 73 VAL A N 1
ATOM 605 C CA . VAL A 1 73 ? 19.474 -4.725 -1.039 1.00 59.19 73 VAL A CA 1
ATOM 606 C C . VAL A 1 73 ? 19.079 -4.276 -2.452 1.00 59.19 73 VAL A C 1
ATOM 608 O O . VAL A 1 73 ? 19.122 -3.092 -2.762 1.00 59.19 73 VAL A O 1
ATOM 611 N N . ALA A 1 74 ? 18.632 -5.210 -3.296 1.00 61.31 74 ALA A N 1
ATOM 612 C CA . ALA A 1 74 ? 18.178 -4.915 -4.651 1.00 61.31 74 ALA A CA 1
ATOM 613 C C . ALA A 1 74 ? 16.855 -4.123 -4.711 1.00 61.31 74 ALA A C 1
ATOM 615 O O . ALA A 1 74 ? 16.463 -3.731 -5.806 1.00 61.31 74 ALA A O 1
ATOM 616 N N . ASN A 1 75 ? 16.165 -3.904 -3.577 1.00 61.50 75 ASN A N 1
ATOM 617 C CA . ASN A 1 75 ? 14.899 -3.162 -3.482 1.00 61.50 75 ASN A CA 1
ATOM 618 C C . ASN A 1 75 ? 13.855 -3.593 -4.528 1.00 61.50 75 ASN A C 1
ATOM 620 O O . ASN A 1 75 ? 13.090 -2.766 -5.010 1.00 61.50 75 ASN A O 1
ATOM 624 N N . LYS A 1 76 ? 13.821 -4.876 -4.900 1.00 60.66 76 LYS A N 1
ATOM 625 C CA . LYS A 1 76 ? 12.787 -5.421 -5.784 1.00 60.66 76 LYS A CA 1
ATOM 626 C C . LYS A 1 76 ? 11.811 -6.263 -4.982 1.00 60.66 76 LYS A C 1
ATOM 628 O O . LYS A 1 76 ? 12.210 -7.005 -4.084 1.00 60.66 76 LYS A O 1
ATOM 633 N N . SER A 1 77 ? 10.534 -6.119 -5.315 1.00 61.22 77 SER A N 1
ATOM 634 C CA . SER A 1 77 ? 9.469 -6.983 -4.816 1.00 61.22 77 SER A CA 1
ATOM 635 C C . SER A 1 77 ? 9.698 -8.433 -5.284 1.00 61.22 77 SER A C 1
ATOM 637 O O . SER A 1 77 ? 10.360 -8.656 -6.304 1.00 61.22 77 SER A O 1
ATOM 639 N N . LYS A 1 78 ? 9.141 -9.423 -4.570 1.00 60.91 78 LYS A N 1
ATOM 640 C CA . LYS A 1 78 ? 9.252 -10.844 -4.964 1.00 60.91 78 LYS A CA 1
ATOM 641 C C . LYS A 1 78 ? 8.620 -11.140 -6.330 1.00 60.91 78 LYS A C 1
ATOM 643 O O . LYS A 1 78 ? 9.039 -12.088 -6.984 1.00 60.91 78 LYS A O 1
ATOM 648 N N . GLU A 1 79 ? 7.664 -10.321 -6.761 1.00 63.53 79 GLU A N 1
ATOM 649 C CA . GLU A 1 79 ? 6.937 -10.474 -8.029 1.00 63.53 79 GLU A CA 1
ATOM 650 C C . GLU A 1 79 ? 7.368 -9.462 -9.107 1.00 63.53 79 GLU A C 1
ATOM 652 O O . GLU A 1 79 ? 6.792 -9.426 -10.189 1.00 63.53 79 GLU A O 1
ATOM 657 N N . GLY A 1 80 ? 8.412 -8.665 -8.847 1.00 62.66 80 GLY A N 1
ATOM 658 C CA . GLY A 1 80 ? 8.845 -7.579 -9.733 1.00 62.66 80 GLY A CA 1
ATOM 659 C C . GLY A 1 80 ? 8.302 -6.206 -9.318 1.00 62.66 80 GLY A C 1
ATOM 660 O O . GLY A 1 80 ? 7.370 -6.089 -8.524 1.00 62.66 80 GLY A O 1
ATOM 661 N N . GLY A 1 81 ? 8.951 -5.143 -9.791 1.00 77.31 81 GLY A N 1
ATOM 662 C CA . GLY A 1 81 ? 8.628 -3.763 -9.421 1.00 77.31 81 GLY A CA 1
ATOM 663 C C . GLY A 1 81 ? 9.223 -3.271 -8.092 1.00 77.31 81 GLY A C 1
ATOM 664 O O . GLY A 1 81 ? 9.855 -4.013 -7.328 1.00 77.31 81 GLY A O 1
ATOM 665 N N . PHE A 1 82 ? 9.027 -1.979 -7.844 1.00 87.00 82 PHE A N 1
ATOM 666 C CA . PHE A 1 82 ? 9.445 -1.240 -6.661 1.00 87.00 82 PHE A CA 1
ATOM 667 C C . PHE A 1 82 ? 8.488 -1.523 -5.492 1.00 87.00 82 PHE A C 1
ATOM 669 O O . PHE A 1 82 ? 7.283 -1.292 -5.619 1.00 87.00 82 PHE A O 1
ATOM 676 N N . PRO A 1 83 ? 8.987 -2.056 -4.363 1.00 90.69 83 PRO A N 1
ATOM 677 C CA . PRO A 1 83 ? 8.183 -2.329 -3.188 1.00 90.69 83 PRO A CA 1
ATOM 678 C C . PRO A 1 83 ? 7.844 -1.019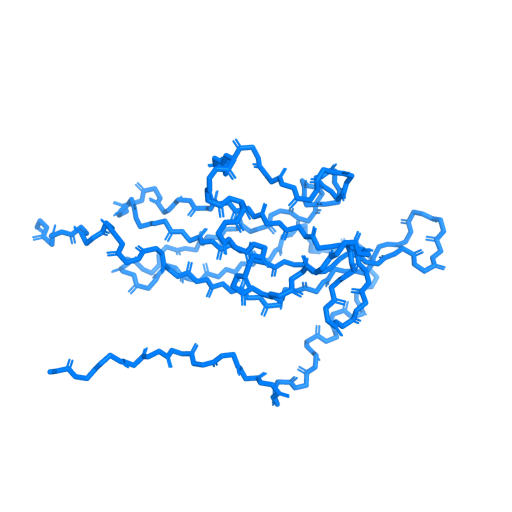 -2.477 1.00 90.69 83 PRO A C 1
ATOM 680 O O . PRO A 1 83 ? 8.737 -0.229 -2.173 1.00 90.69 83 PRO A O 1
ATOM 683 N N . VAL A 1 84 ? 6.569 -0.822 -2.158 1.00 92.31 84 VAL A N 1
ATOM 684 C CA . VAL A 1 84 ? 6.110 0.304 -1.340 1.00 92.31 84 VAL A CA 1
ATOM 685 C C . VAL A 1 84 ? 5.335 -0.222 -0.147 1.00 92.31 84 VAL A C 1
ATOM 687 O O . VAL A 1 84 ? 4.483 -1.104 -0.275 1.00 92.31 84 VAL A O 1
ATOM 690 N N . PHE A 1 85 ? 5.648 0.326 1.022 1.00 93.81 85 PHE A N 1
ATOM 691 C CA . PHE A 1 85 ? 4.936 0.056 2.259 1.00 93.81 85 PHE A CA 1
ATOM 692 C C . PHE A 1 85 ? 4.221 1.310 2.741 1.00 93.81 85 PHE A C 1
ATOM 694 O O . PHE A 1 85 ? 4.803 2.393 2.751 1.00 93.81 85 PHE A O 1
ATOM 701 N N . ASP A 1 86 ? 2.982 1.171 3.198 1.00 93.94 86 ASP A N 1
ATOM 702 C CA . ASP A 1 86 ? 2.215 2.280 3.776 1.00 93.94 86 ASP A CA 1
ATOM 703 C C . ASP A 1 86 ? 1.409 1.813 4.990 1.00 93.94 86 ASP A C 1
ATOM 705 O O . ASP A 1 86 ? 1.118 0.622 5.137 1.00 93.94 86 ASP A O 1
ATOM 709 N N . LYS A 1 87 ? 1.026 2.765 5.844 1.00 94.50 87 LYS A N 1
ATOM 710 C CA . LYS A 1 87 ? 0.160 2.543 7.003 1.00 94.50 87 LYS A CA 1
ATOM 711 C C . LYS A 1 87 ? -1.162 3.284 6.830 1.00 94.50 87 LYS A C 1
ATOM 713 O O . LYS A 1 87 ? -1.203 4.515 6.722 1.00 94.50 87 LYS A O 1
ATOM 718 N N . ILE A 1 88 ? -2.250 2.523 6.848 1.00 92.94 88 ILE A N 1
ATOM 719 C CA . ILE A 1 88 ? -3.625 3.013 6.755 1.00 92.94 88 ILE A CA 1
ATOM 720 C C . ILE A 1 88 ? -4.298 2.802 8.106 1.00 92.94 88 ILE A C 1
ATOM 722 O O . ILE A 1 88 ? -4.214 1.723 8.684 1.00 92.94 88 ILE A O 1
ATOM 726 N N . ILE A 1 89 ? -4.961 3.834 8.616 1.00 92.50 89 ILE A N 1
ATOM 727 C CA . ILE A 1 89 ? -5.634 3.801 9.916 1.00 92.50 89 ILE A CA 1
ATOM 728 C C . ILE A 1 89 ? -7.137 3.896 9.669 1.00 92.50 89 ILE A C 1
ATOM 730 O O . ILE A 1 89 ? -7.596 4.827 9.005 1.00 92.50 89 ILE A O 1
ATOM 734 N N . CYS A 1 90 ? -7.892 2.934 10.195 1.00 90.50 90 CYS A N 1
ATOM 735 C CA . CYS A 1 90 ? -9.348 2.998 10.234 1.00 90.50 90 CYS A CA 1
ATOM 736 C C . CYS A 1 90 ? -9.778 4.142 11.151 1.00 90.50 90 CYS A C 1
ATOM 738 O O . CYS A 1 90 ? -9.379 4.179 12.314 1.00 90.50 90 CYS A O 1
ATOM 740 N N . LYS A 1 91 ? -10.587 5.075 10.647 1.00 90.12 91 LYS A N 1
ATOM 741 C CA . LYS A 1 91 ? -10.969 6.268 11.414 1.00 90.12 91 LYS A CA 1
ATOM 742 C C . LYS A 1 91 ? -11.997 5.943 12.489 1.00 90.12 91 LYS A C 1
ATOM 744 O O . LYS A 1 91 ? -12.031 6.616 13.513 1.00 90.12 91 LYS A O 1
ATOM 749 N N . THR A 1 92 ? -12.811 4.913 12.269 1.00 89.38 92 THR A N 1
ATOM 750 C CA . THR A 1 92 ? -13.832 4.495 13.232 1.00 89.38 92 THR A CA 1
ATOM 751 C C . THR A 1 92 ? -13.228 3.767 14.428 1.00 89.38 92 THR A C 1
ATOM 753 O O . THR A 1 92 ? -13.626 4.013 15.561 1.00 89.38 92 THR A O 1
ATOM 756 N N . CYS A 1 93 ? -12.265 2.873 14.192 1.00 87.88 93 CYS A N 1
ATOM 757 C CA . CYS A 1 93 ? -11.778 1.962 15.228 1.00 87.88 93 CYS A CA 1
ATOM 758 C C . CYS A 1 93 ? -10.300 2.072 15.543 1.00 87.88 93 CYS A C 1
ATOM 760 O O . CYS A 1 93 ? -9.804 1.290 16.340 1.00 87.88 93 CYS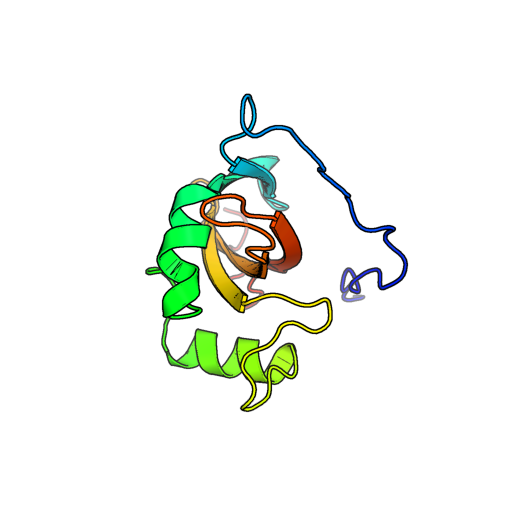 A O 1
ATOM 762 N N . ASN A 1 94 ? -9.579 2.988 14.899 1.00 90.25 94 ASN A N 1
ATOM 763 C CA . ASN A 1 94 ? -8.137 3.173 15.055 1.00 90.25 94 ASN A CA 1
ATOM 764 C C . ASN A 1 94 ? -7.290 1.916 14.789 1.00 90.25 94 ASN A C 1
ATOM 766 O O . ASN A 1 94 ? -6.101 1.905 15.105 1.00 90.25 94 ASN A O 1
ATOM 770 N N . ALA A 1 95 ? -7.861 0.866 14.187 1.00 90.00 95 ALA A N 1
ATOM 771 C CA . ALA A 1 95 ? -7.080 -0.270 13.728 1.00 90.00 95 ALA A CA 1
ATOM 772 C C . ALA A 1 95 ? -6.129 0.192 12.624 1.00 90.00 95 ALA A C 1
ATOM 774 O O . ALA A 1 95 ? -6.531 0.855 11.664 1.00 90.00 95 ALA A O 1
ATOM 775 N N . GLU A 1 96 ? -4.864 -0.177 12.769 1.00 92.06 96 GLU A N 1
ATOM 776 C CA . GLU A 1 96 ? -3.822 0.146 11.808 1.00 92.06 96 GLU A CA 1
ATOM 777 C C . GLU A 1 96 ? -3.598 -1.045 10.878 1.00 92.06 96 GLU A C 1
ATOM 779 O O . GLU A 1 96 ? -3.602 -2.204 11.302 1.00 92.06 96 GLU A O 1
ATOM 784 N N . TYR A 1 97 ? -3.384 -0.747 9.606 1.00 92.44 97 TYR A N 1
ATOM 785 C CA . TYR A 1 97 ? -3.133 -1.712 8.553 1.00 92.44 97 TYR A CA 1
ATOM 786 C C . TYR A 1 97 ? -1.847 -1.336 7.835 1.00 92.44 97 TYR A C 1
ATOM 788 O O . TYR A 1 97 ? -1.739 -0.251 7.264 1.00 92.44 97 TYR A O 1
ATOM 796 N N . PHE A 1 98 ? -0.884 -2.247 7.845 1.00 93.75 98 PHE A N 1
ATOM 797 C CA . PHE A 1 98 ? 0.283 -2.177 6.986 1.00 93.75 98 PHE A CA 1
ATOM 798 C C . PHE A 1 98 ? -0.071 -2.741 5.621 1.00 93.75 98 PHE A C 1
ATOM 800 O O . PHE A 1 98 ? -0.655 -3.819 5.509 1.00 93.75 98 PHE A O 1
ATOM 807 N N . THR A 1 99 ? 0.304 -2.017 4.582 1.00 92.56 99 THR A N 1
ATOM 808 C CA . THR A 1 99 ? 0.095 -2.421 3.196 1.00 92.56 99 THR A CA 1
ATOM 809 C C . THR A 1 99 ? 1.439 -2.615 2.526 1.00 92.56 99 THR A C 1
ATOM 811 O O . THR A 1 99 ? 2.395 -1.903 2.830 1.00 92.56 99 THR A O 1
ATOM 814 N N . TYR A 1 100 ? 1.507 -3.605 1.650 1.00 91.31 100 TYR A N 1
ATOM 815 C CA . TYR A 1 100 ? 2.654 -3.908 0.819 1.00 91.31 100 TYR A CA 1
ATOM 816 C C . TYR A 1 100 ? 2.185 -4.025 -0.621 1.00 91.31 100 TYR A C 1
ATOM 818 O O . TYR A 1 100 ? 1.303 -4.829 -0.936 1.00 91.31 100 TYR A O 1
ATOM 826 N N . ILE A 1 101 ? 2.786 -3.225 -1.490 1.00 88.62 101 ILE A N 1
ATOM 827 C CA . ILE A 1 101 ? 2.497 -3.225 -2.916 1.00 88.62 101 ILE A CA 1
ATOM 828 C C . ILE A 1 101 ? 3.787 -3.296 -3.733 1.00 88.62 101 ILE A C 1
ATOM 830 O O . ILE A 1 101 ? 4.835 -2.807 -3.306 1.00 88.62 101 ILE A O 1
ATOM 834 N N . GLY A 1 102 ? 3.696 -3.888 -4.918 1.00 88.69 102 GLY A N 1
ATOM 835 C CA . GLY A 1 102 ? 4.715 -3.807 -5.961 1.00 88.69 102 GLY A CA 1
ATOM 836 C C . GLY A 1 102 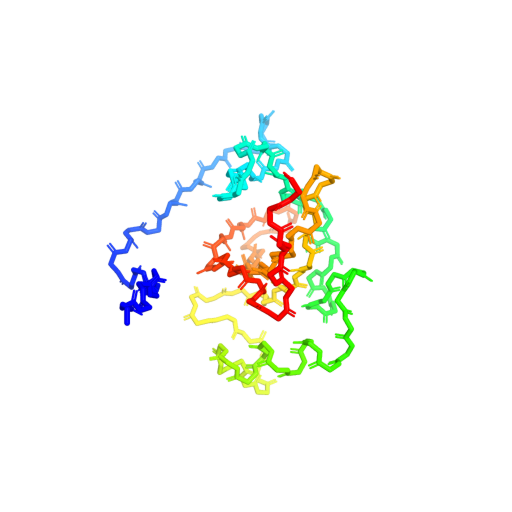? 4.260 -2.857 -7.063 1.00 88.69 102 GLY A C 1
ATOM 837 O O . GLY A 1 102 ? 3.102 -2.909 -7.477 1.00 88.69 102 GLY A O 1
ATOM 838 N N . ILE A 1 103 ? 5.158 -1.986 -7.521 1.00 86.56 103 ILE A N 1
ATOM 839 C CA . ILE A 1 103 ? 4.889 -1.030 -8.601 1.00 86.56 103 ILE A CA 1
ATOM 840 C C . ILE A 1 103 ? 5.897 -1.245 -9.720 1.00 86.56 103 ILE A C 1
ATOM 842 O O . ILE A 1 103 ? 7.091 -1.053 -9.517 1.00 86.56 103 ILE A O 1
ATOM 846 N N . ASP A 1 104 ? 5.426 -1.621 -10.899 1.00 87.00 104 ASP A N 1
ATOM 847 C CA . ASP A 1 104 ? 6.250 -1.744 -12.099 1.00 87.00 104 ASP A CA 1
ATOM 848 C C . ASP A 1 104 ? 5.883 -0.659 -13.117 1.00 87.00 104 ASP A C 1
ATOM 850 O O . ASP A 1 104 ? 4.726 -0.247 -13.204 1.00 87.00 104 ASP A O 1
ATOM 854 N N . GLU A 1 105 ? 6.863 -0.193 -13.886 1.00 82.38 105 GLU A N 1
ATOM 855 C CA . GLU A 1 105 ? 6.674 0.792 -14.957 1.00 82.38 105 GLU A CA 1
ATOM 856 C C . GLU A 1 105 ? 7.185 0.199 -16.279 1.00 82.38 105 GLU A C 1
ATOM 858 O O . GLU A 1 105 ? 8.297 0.501 -16.716 1.00 82.38 105 GLU A O 1
ATOM 863 N N . PRO A 1 106 ? 6.408 -0.694 -16.925 1.00 78.06 106 PRO A N 1
ATOM 864 C CA . PRO A 1 106 ? 6.846 -1.368 -18.148 1.00 78.06 106 PRO A CA 1
ATOM 865 C C . PRO A 1 106 ? 7.054 -0.413 -19.333 1.00 78.06 106 PRO A C 1
ATOM 867 O O . PRO A 1 106 ? 7.831 -0.714 -20.238 1.00 78.06 106 PRO A O 1
ATOM 870 N N . LEU A 1 107 ? 6.348 0.722 -19.353 1.00 72.50 107 LEU A N 1
ATOM 871 C CA . LEU A 1 107 ? 6.459 1.779 -20.359 1.00 72.50 107 LEU A CA 1
ATOM 872 C C . LEU A 1 107 ? 6.309 3.138 -19.670 1.00 72.50 107 LEU A C 1
ATOM 874 O O . LEU A 1 107 ? 5.580 3.244 -18.688 1.00 72.50 107 LEU A O 1
ATOM 878 N N . ASN A 1 108 ? 6.934 4.185 -20.217 1.00 74.06 108 ASN A N 1
ATOM 879 C CA . ASN A 1 108 ? 6.884 5.536 -19.647 1.00 74.06 108 ASN A CA 1
ATOM 880 C C . ASN A 1 108 ? 5.452 5.960 -19.286 1.00 74.06 108 ASN A C 1
ATOM 882 O O . ASN A 1 108 ? 4.576 6.036 -20.149 1.00 74.06 108 ASN A O 1
ATOM 886 N N . SER A 1 109 ? 5.241 6.295 -18.012 1.00 73.00 109 SER A N 1
ATOM 887 C CA . SER A 1 109 ? 3.958 6.718 -17.435 1.00 73.00 109 SER A CA 1
ATOM 888 C C . SER A 1 109 ? 2.839 5.660 -17.440 1.00 73.00 109 SER A C 1
ATOM 890 O O . SER A 1 109 ? 1.687 5.970 -17.097 1.00 73.00 109 SER A O 1
ATOM 892 N N . MET A 1 110 ? 3.161 4.407 -17.761 1.00 78.75 110 MET A N 1
ATOM 893 C CA . MET A 1 110 ? 2.295 3.242 -17.610 1.00 78.75 110 MET A CA 1
ATOM 894 C C . MET A 1 110 ? 2.747 2.456 -16.384 1.00 78.75 110 MET A C 1
ATOM 896 O O . MET A 1 110 ? 3.792 1.820 -16.407 1.00 78.75 110 MET A O 1
ATOM 900 N N . TYR A 1 111 ? 1.931 2.478 -15.333 1.00 81.06 111 TYR A N 1
ATOM 901 C CA . TYR A 1 111 ? 2.232 1.792 -14.082 1.00 81.06 111 TYR A CA 1
ATOM 902 C C . TYR A 1 111 ? 1.353 0.559 -13.929 1.00 81.06 111 TYR A C 1
ATOM 904 O O . TYR A 1 111 ? 0.140 0.629 -14.133 1.00 81.06 111 TYR A O 1
ATOM 912 N N . GLN A 1 112 ? 1.966 -0.538 -13.514 1.00 84.69 112 GLN A N 1
ATOM 913 C CA . GLN A 1 112 ? 1.301 -1.732 -13.025 1.00 84.69 112 GLN A CA 1
ATOM 914 C C . GLN A 1 112 ? 1.464 -1.773 -11.507 1.00 84.69 112 GLN A C 1
ATOM 916 O O . GLN A 1 112 ? 2.581 -1.784 -10.997 1.00 84.69 112 GLN A O 1
ATOM 921 N N . ILE A 1 113 ? 0.348 -1.786 -10.782 1.00 84.38 113 ILE A N 1
ATOM 922 C CA . ILE A 1 113 ? 0.336 -1.821 -9.317 1.00 84.38 113 ILE A CA 1
ATOM 923 C C . ILE A 1 113 ? -0.243 -3.156 -8.876 1.00 84.38 113 ILE A C 1
ATOM 925 O O . ILE A 1 113 ? -1.306 -3.563 -9.338 1.00 84.38 113 ILE A O 1
ATOM 929 N N . GLN A 1 114 ? 0.446 -3.819 -7.956 1.00 85.25 114 GLN A N 1
ATOM 930 C CA . GLN A 1 114 ? 0.034 -5.089 -7.378 1.00 85.25 114 GLN A CA 1
ATOM 931 C C . GLN A 1 114 ? -0.044 -4.954 -5.865 1.00 85.25 114 GLN A C 1
ATOM 933 O O . GLN A 1 114 ? 0.947 -4.614 -5.222 1.00 85.25 114 GLN A O 1
ATOM 938 N N . VAL A 1 115 ? -1.205 -5.249 -5.285 1.00 87.62 115 VAL A N 1
ATOM 939 C CA . VAL A 1 115 ? -1.347 -5.353 -3.830 1.00 87.62 115 VAL A CA 1
ATOM 940 C C . VAL A 1 115 ? -0.869 -6.734 -3.398 1.00 87.62 115 VAL A C 1
ATOM 942 O O . VAL A 1 115 ? -1.523 -7.732 -3.679 1.00 87.62 115 VAL A O 1
ATOM 945 N N . GLN A 1 116 ? 0.277 -6.789 -2.721 1.00 85.69 116 GLN A N 1
ATOM 946 C CA . GLN A 1 116 ? 0.926 -8.042 -2.322 1.00 85.69 116 GLN A CA 1
ATOM 947 C C . GLN A 1 116 ? 0.588 -8.455 -0.888 1.00 85.69 116 GLN A C 1
ATOM 949 O O . GLN A 1 116 ? 0.625 -9.638 -0.553 1.00 85.69 116 GLN A O 1
ATOM 954 N N . GLY A 1 117 ? 0.246 -7.498 -0.024 1.00 85.56 117 GLY A N 1
ATOM 955 C CA . GLY A 1 117 ? -0.124 -7.801 1.352 1.00 85.56 117 GLY A CA 1
ATOM 956 C C . GLY A 1 117 ? -0.867 -6.669 2.041 1.00 85.56 117 GLY A C 1
ATOM 957 O O . GLY A 1 117 ? -0.549 -5.494 1.869 1.00 85.56 117 GLY A O 1
ATOM 958 N N . ILE A 1 118 ? -1.846 -7.039 2.862 1.00 90.62 118 ILE A N 1
ATOM 959 C CA . ILE A 1 118 ? -2.501 -6.151 3.820 1.00 90.62 118 ILE A CA 1
ATOM 960 C C . ILE A 1 118 ? -2.500 -6.880 5.157 1.00 90.62 118 ILE A C 1
ATOM 962 O O . ILE A 1 118 ? -3.053 -7.971 5.278 1.00 90.62 118 ILE A O 1
ATOM 966 N N . MET A 1 119 ? -1.856 -6.287 6.155 1.00 90.44 119 MET A N 1
ATOM 967 C CA . MET A 1 119 ? -1.697 -6.868 7.481 1.00 90.44 119 MET A CA 1
ATOM 968 C C . MET A 1 119 ? -2.239 -5.909 8.522 1.00 90.44 119 MET A C 1
ATOM 970 O O . MET A 1 119 ? -1.862 -4.741 8.556 1.00 90.44 119 MET A O 1
ATOM 974 N N . ARG A 1 120 ? -3.090 -6.405 9.413 1.00 88.50 120 ARG A N 1
ATOM 975 C CA . ARG A 1 120 ? -3.515 -5.637 10.580 1.00 88.50 120 ARG A CA 1
ATOM 976 C C . ARG A 1 120 ? -2.381 -5.593 11.606 1.00 88.50 120 ARG A C 1
ATOM 978 O O . ARG A 1 120 ? -1.814 -6.631 11.939 1.00 88.50 120 ARG A O 1
ATOM 985 N N . ASN A 1 121 ? -2.085 -4.413 12.141 1.00 84.31 121 ASN A N 1
ATOM 986 C CA . ASN A 1 121 ? -1.177 -4.261 13.270 1.00 84.31 121 ASN A CA 1
ATOM 987 C C . ASN A 1 121 ? -1.872 -4.760 14.550 1.00 84.31 121 ASN A C 1
ATOM 989 O O . ASN A 1 121 ? -2.812 -4.134 15.041 1.00 84.31 121 ASN A O 1
ATOM 993 N N . ALA A 1 122 ? -1.429 -5.901 15.080 1.00 67.81 122 ALA A N 1
ATOM 994 C CA . ALA A 1 122 ? -2.004 -6.513 16.281 1.00 67.81 122 ALA A CA 1
ATOM 995 C C . ALA A 1 122 ? -1.666 -5.752 17.577 1.00 67.81 122 ALA A C 1
ATOM 997 O O . ALA A 1 122 ? -2.314 -5.958 18.600 1.00 67.81 122 ALA A O 1
ATOM 998 N N . SER A 1 123 ? -0.685 -4.846 17.538 1.00 56.34 123 SER A N 1
ATOM 999 C CA . SER A 1 123 ? -0.181 -4.120 18.711 1.00 56.34 123 SER A CA 1
ATOM 1000 C C . SER A 1 123 ? -1.170 -3.095 19.285 1.00 56.34 123 SER A C 1
ATOM 1002 O O . SER A 1 123 ? -0.943 -2.567 20.370 1.00 56.34 123 SER A O 1
ATOM 1004 N N . LYS A 1 124 ? -2.281 -2.821 18.588 1.00 52.88 124 LYS A N 1
ATOM 1005 C CA . LYS A 1 124 ? -3.401 -2.010 19.081 1.00 52.88 124 LYS A CA 1
ATOM 1006 C C . LYS A 1 124 ? -4.697 -2.811 18.984 1.00 52.88 124 LYS A C 1
ATOM 1008 O O . LYS A 1 124 ? -5.497 -2.632 18.064 1.00 52.88 124 LYS A O 1
ATOM 1013 N N . ASN A 1 125 ? -4.899 -3.719 19.938 1.00 42.72 125 ASN A N 1
ATOM 1014 C CA . ASN A 1 125 ? -6.248 -4.175 20.244 1.00 42.72 125 ASN A CA 1
ATOM 1015 C C . ASN A 1 125 ? -7.002 -2.969 20.795 1.00 42.72 125 ASN A C 1
ATOM 1017 O O . ASN A 1 125 ? -6.714 -2.477 21.881 1.00 42.72 125 ASN A O 1
ATOM 1021 N N . VAL A 1 126 ? -7.926 -2.456 19.993 1.00 50.06 126 VAL A N 1
ATOM 1022 C CA . VAL A 1 126 ? -8.960 -1.572 20.503 1.00 50.06 126 VAL A CA 1
ATOM 1023 C C . VAL A 1 126 ? -9.898 -2.487 21.257 1.00 50.06 126 VAL A C 1
ATOM 1025 O O . VAL A 1 126 ? -10.673 -3.228 20.648 1.00 50.06 126 VAL A O 1
ATOM 1028 N N . ASP A 1 127 ? -9.727 -2.506 22.577 1.00 44.38 127 ASP A N 1
ATOM 1029 C CA . ASP A 1 127 ? -10.734 -3.025 23.484 1.00 44.38 127 ASP A CA 1
ATOM 1030 C C . ASP A 1 127 ? -12.071 -2.446 23.027 1.00 44.38 127 ASP A C 1
ATOM 1032 O O . ASP A 1 127 ? -12.221 -1.231 22.876 1.00 44.38 127 ASP A O 1
ATOM 1036 N N . LYS A 1 128 ? -12.997 -3.343 22.682 1.00 39.41 128 LYS A N 1
ATOM 1037 C CA . LYS A 1 128 ? -14.368 -2.991 22.329 1.00 39.41 128 LYS A CA 1
ATOM 1038 C C . LYS A 1 128 ? -14.915 -2.104 23.453 1.00 39.41 128 LYS A C 1
ATOM 1040 O O . LYS A 1 128 ? -15.098 -2.600 24.563 1.00 39.41 128 LYS A O 1
ATOM 1045 N N . LEU A 1 129 ? -15.105 -0.817 23.160 1.00 38.19 129 LEU A N 1
ATOM 1046 C CA . LEU A 1 129 ? -15.966 0.070 23.944 1.00 38.19 129 LEU A CA 1
ATOM 1047 C C . LEU A 1 129 ? -17.414 -0.410 23.833 1.00 38.19 129 LEU A C 1
ATOM 1049 O O . LEU A 1 129 ? -17.811 -0.795 22.707 1.00 38.19 129 LEU A O 1
#

pLDDT: mean 74.86, std 20.78, range [31.53, 94.5]

Secondary structure (DSSP, 8-state):
---------TTSPP------TTS-SEEEEE-TTT-PEEEEEHHHHHHGGGTTB-TT--HHHHHHHHHHTT--TT---TTSSEEEEEEEE-TTT--EEEEEEEEEEEETTEEEEEEEEEEE-TT------

Organism: NCBI:txid2584122